Protein AF-A0A7S4FCP4-F1 (afdb_monomer_lite)

Organism: Chrysotila carterae (NCBI:txid13221)

pLDDT: mean 72.92, std 21.04, range [33.34, 96.5]

InterPro domains:
  IPR007158 tRNA (pseudouridine(54)-N(1))-methyltransferase, TrmY [PF04013] (7-88)
  IPR007158 tRNA (pseudouridine(54)-N(1))-methyltransferase, TrmY [PTHR40703] (5-86)
  IPR029026 tRNA (guanine-N1-)-methyltransferase, N-terminal [G3DSA:3.40.1280.10] (2-119)
  IPR029028 Alpha/beta knot methyltransferases [SSF75217] (8-86)

Sequence (154 aa):
GVSPAAAAGTFDLNDLSAGRVDLICRCLTASLFYSHGLRKNVCVWVVMRGNGRTVCCNGAFVRGLKPDERTMARALKRVLDHRAAVLDGNDGRHRGWRVAESDDVQGLVRHLMGITDARFADSGVRQTKSEMRRGLTEIGGAANSGGGLGGGLV

Structure (mmCIF, N/CA/C/O backbone):
data_AF-A0A7S4FCP4-F1
#
_entry.id   AF-A0A7S4FCP4-F1
#
loop_
_atom_site.group_PDB
_atom_site.id
_atom_site.type_symbol
_atom_site.label_atom_id
_atom_site.label_alt_id
_atom_site.label_comp_id
_atom_site.label_asym_id
_atom_site.label_entity_id
_atom_site.label_seq_id
_atom_site.pdbx_PDB_ins_code
_atom_site.Cartn_x
_atom_site.Cartn_y
_atom_site.Cartn_z
_atom_site.occupancy
_atom_site.B_iso_or_equiv
_atom_site.auth_seq_id
_atom_site.auth_comp_id
_atom_site.auth_asym_id
_atom_site.auth_atom_id
_atom_site.pdbx_PDB_model_num
ATOM 1 N N . GLY A 1 1 ? 17.879 2.193 -1.472 1.00 60.19 1 GLY A N 1
ATOM 2 C CA . GLY A 1 1 ? 16.560 2.620 -1.982 1.00 60.19 1 GLY A CA 1
ATOM 3 C C . GLY A 1 1 ? 15.730 1.395 -2.308 1.00 60.19 1 GLY A C 1
ATOM 4 O O . GLY A 1 1 ? 16.286 0.305 -2.319 1.00 60.19 1 GLY A O 1
ATOM 5 N N . VAL A 1 2 ? 14.428 1.566 -2.526 1.00 79.69 2 VAL A N 1
ATOM 6 C CA . VAL A 1 2 ? 13.528 0.508 -3.025 1.00 79.69 2 VAL A CA 1
ATOM 7 C C . VAL A 1 2 ? 13.953 0.124 -4.450 1.00 79.69 2 VAL A C 1
ATOM 9 O O . VAL A 1 2 ? 14.433 0.989 -5.184 1.00 79.69 2 VAL A O 1
ATOM 12 N N . SER A 1 3 ? 13.847 -1.152 -4.832 1.00 82.88 3 SER A N 1
ATOM 13 C CA . SER A 1 3 ? 14.277 -1.591 -6.170 1.00 82.88 3 SER A CA 1
ATOM 14 C C . SER A 1 3 ? 13.302 -1.142 -7.276 1.00 82.88 3 SER A C 1
ATOM 16 O O . SER A 1 3 ? 12.116 -0.939 -7.004 1.00 82.88 3 SER A O 1
ATOM 18 N N . PRO A 1 4 ? 13.743 -1.045 -8.546 1.00 83.56 4 PRO A N 1
ATOM 19 C CA . PRO A 1 4 ? 12.844 -0.767 -9.670 1.00 83.56 4 PRO A CA 1
ATOM 20 C C . PRO A 1 4 ? 11.716 -1.799 -9.808 1.00 83.56 4 PRO A C 1
ATOM 22 O O . PRO A 1 4 ? 10.576 -1.437 -10.080 1.00 83.56 4 PRO A O 1
ATOM 25 N N . ALA A 1 5 ? 12.004 -3.080 -9.547 1.00 83.94 5 ALA A N 1
ATOM 26 C CA . ALA A 1 5 ? 10.995 -4.141 -9.542 1.00 83.94 5 ALA A CA 1
ATOM 27 C C . ALA A 1 5 ? 9.932 -3.919 -8.454 1.00 83.94 5 ALA A C 1
ATOM 29 O O . ALA A 1 5 ? 8.739 -4.112 -8.684 1.00 83.94 5 ALA A O 1
ATOM 30 N N . ALA A 1 6 ? 10.350 -3.452 -7.274 1.00 85.56 6 ALA A N 1
ATOM 31 C CA . ALA A 1 6 ? 9.428 -3.067 -6.215 1.00 85.56 6 ALA A CA 1
ATOM 32 C C . ALA A 1 6 ? 8.556 -1.868 -6.624 1.00 85.56 6 ALA A C 1
ATOM 34 O O . ALA A 1 6 ? 7.339 -1.915 -6.458 1.00 85.56 6 ALA A O 1
ATOM 35 N N . ALA A 1 7 ? 9.150 -0.844 -7.243 1.00 82.38 7 ALA A N 1
ATOM 36 C CA . ALA A 1 7 ? 8.424 0.320 -7.751 1.00 82.38 7 ALA A CA 1
ATOM 37 C C . ALA A 1 7 ? 7.440 -0.024 -8.888 1.00 82.38 7 ALA A C 1
ATOM 39 O O . ALA A 1 7 ? 6.401 0.625 -9.027 1.00 82.38 7 ALA A O 1
ATOM 40 N N . ALA A 1 8 ? 7.749 -1.042 -9.693 1.00 83.81 8 ALA A N 1
ATOM 41 C CA . ALA A 1 8 ? 6.914 -1.533 -10.789 1.00 83.81 8 ALA A CA 1
ATOM 42 C C . ALA A 1 8 ? 5.846 -2.554 -10.362 1.00 83.81 8 ALA A C 1
ATOM 44 O O . ALA A 1 8 ? 5.049 -2.967 -11.197 1.00 83.81 8 ALA A O 1
ATOM 45 N N . GLY A 1 9 ? 5.820 -2.978 -9.093 1.00 87.31 9 GLY A N 1
ATOM 46 C CA . GLY A 1 9 ? 4.918 -4.036 -8.625 1.00 87.31 9 GLY A CA 1
ATOM 47 C C . GLY A 1 9 ? 5.335 -5.451 -9.048 1.00 87.31 9 GLY A C 1
ATOM 48 O O . GLY A 1 9 ? 4.665 -6.421 -8.715 1.00 87.31 9 GLY A O 1
ATOM 49 N N . THR A 1 10 ? 6.473 -5.626 -9.718 1.00 89.81 10 THR A N 1
ATOM 50 C CA . THR A 1 10 ? 6.919 -6.915 -10.275 1.00 89.81 10 THR A CA 1
ATOM 51 C C . THR A 1 10 ? 7.768 -7.754 -9.312 1.00 89.81 10 THR A C 1
ATOM 53 O O . THR A 1 10 ? 8.346 -8.760 -9.710 1.00 89.81 10 THR A O 1
ATOM 56 N N . PHE A 1 11 ? 7.818 -7.392 -8.029 1.00 91.12 11 PHE A N 1
ATOM 57 C CA . PHE A 1 11 ? 8.577 -8.098 -6.989 1.00 91.12 11 PHE A CA 1
ATOM 58 C C . PHE A 1 11 ? 7.991 -9.476 -6.620 1.00 91.12 11 PHE A C 1
ATOM 60 O O . PHE A 1 11 ? 6.784 -9.708 -6.757 1.00 91.12 11 PHE A O 1
ATOM 67 N N . ASP A 1 12 ? 8.834 -10.385 -6.120 1.00 92.94 12 ASP A N 1
ATOM 68 C CA . ASP A 1 12 ? 8.415 -11.705 -5.630 1.00 92.94 12 ASP A CA 1
ATOM 69 C C . ASP A 1 12 ? 7.802 -11.603 -4.221 1.00 92.94 12 ASP A C 1
ATOM 71 O O . ASP A 1 12 ? 8.346 -10.958 -3.329 1.00 92.94 12 ASP A O 1
ATOM 75 N N . LEU A 1 13 ? 6.657 -12.258 -4.005 1.00 94.12 13 LEU A N 1
ATOM 76 C CA . LEU A 1 13 ? 6.003 -12.341 -2.694 1.00 94.12 13 LEU A CA 1
ATOM 77 C C . LEU A 1 13 ? 6.690 -13.327 -1.740 1.00 94.12 13 LEU A C 1
ATOM 79 O O . LEU A 1 13 ? 6.327 -13.358 -0.562 1.00 94.12 13 LEU A O 1
ATOM 83 N N . ASN A 1 14 ? 7.604 -14.158 -2.241 1.00 94.88 14 ASN A N 1
ATOM 84 C CA . ASN A 1 14 ? 8.408 -15.070 -1.430 1.00 94.88 14 ASN A CA 1
ATOM 85 C C . ASN A 1 14 ? 9.756 -14.458 -1.013 1.00 94.88 14 ASN A C 1
ATOM 87 O O . ASN A 1 14 ? 10.362 -14.957 -0.071 1.00 94.88 14 ASN A O 1
ATOM 91 N N . ASP A 1 15 ? 10.180 -13.355 -1.642 1.00 94.81 15 ASP A N 1
ATOM 92 C CA . ASP A 1 15 ? 11.379 -12.598 -1.269 1.00 94.81 15 ASP A CA 1
ATOM 93 C C . ASP A 1 15 ? 11.123 -11.082 -1.311 1.00 94.81 15 ASP A C 1
ATOM 95 O O . ASP A 1 15 ? 11.472 -10.361 -2.249 1.00 94.81 15 ASP A O 1
ATOM 99 N N . LEU A 1 16 ? 10.507 -10.574 -0.240 1.00 94.31 16 LEU A N 1
ATOM 100 C CA . LEU A 1 16 ? 10.233 -9.142 -0.082 1.00 94.31 16 LEU A CA 1
ATOM 101 C C . LEU A 1 16 ? 11.507 -8.315 0.169 1.00 94.31 16 LEU A C 1
ATOM 103 O O . LEU A 1 16 ? 11.493 -7.090 0.004 1.00 94.31 16 LEU A O 1
ATOM 107 N N . SER A 1 17 ? 12.602 -8.970 0.565 1.00 92.50 17 SER A N 1
ATOM 108 C CA . SER A 1 17 ? 13.844 -8.322 0.983 1.00 92.50 17 SER A CA 1
ATOM 109 C C . SER A 1 17 ? 14.686 -7.850 -0.207 1.00 92.50 17 SER A C 1
ATOM 111 O O . SER A 1 17 ? 15.248 -6.752 -0.148 1.00 92.50 17 SER A O 1
ATOM 113 N N . ALA A 1 18 ? 14.664 -8.582 -1.330 1.00 86.75 18 ALA A N 1
ATOM 114 C CA . ALA A 1 18 ? 15.370 -8.230 -2.569 1.00 86.75 18 ALA A CA 1
ATOM 115 C C . ALA A 1 18 ? 14.975 -6.857 -3.151 1.00 86.75 18 ALA A C 1
ATOM 117 O O . ALA A 1 18 ? 15.750 -6.228 -3.872 1.00 86.75 18 ALA A O 1
ATOM 118 N N . GLY A 1 19 ? 13.779 -6.354 -2.819 1.00 86.19 19 GLY A N 1
ATOM 119 C CA . GLY A 1 19 ? 13.303 -5.023 -3.212 1.00 86.19 19 GLY A CA 1
ATOM 120 C C . GLY A 1 19 ? 13.112 -4.033 -2.067 1.00 86.19 19 GLY A C 1
ATOM 121 O O . GLY A 1 19 ? 12.656 -2.915 -2.309 1.00 86.19 19 GLY A O 1
ATOM 122 N N . ARG A 1 20 ? 13.435 -4.438 -0.833 1.00 92.62 20 ARG A N 1
ATOM 123 C CA . ARG A 1 20 ? 13.085 -3.734 0.411 1.00 92.62 20 ARG A CA 1
ATOM 124 C C . ARG A 1 20 ? 11.586 -3.434 0.556 1.00 92.62 20 ARG A C 1
ATOM 126 O O . ARG A 1 20 ? 11.192 -2.438 1.165 1.00 92.62 20 ARG A O 1
ATOM 133 N N . VAL A 1 21 ? 10.744 -4.299 -0.010 1.00 94.19 21 VAL A N 1
ATOM 134 C CA . VAL A 1 21 ? 9.279 -4.221 0.100 1.00 94.19 21 VAL A CA 1
ATOM 135 C C . VAL A 1 21 ? 8.832 -4.573 1.518 1.00 94.19 21 VAL A C 1
ATOM 137 O O . VAL A 1 21 ? 7.842 -4.024 2.001 1.00 94.19 21 VAL A O 1
ATOM 140 N N . ASP A 1 22 ? 9.597 -5.418 2.211 1.00 94.56 22 ASP A N 1
ATOM 141 C CA . ASP A 1 22 ? 9.438 -5.730 3.635 1.00 94.56 22 ASP A CA 1
ATOM 142 C C . ASP A 1 22 ? 9.391 -4.452 4.490 1.00 94.56 22 ASP A C 1
ATOM 144 O O . ASP A 1 22 ? 8.505 -4.284 5.328 1.00 94.56 22 ASP A O 1
ATOM 148 N N . LEU A 1 23 ? 10.288 -3.491 4.230 1.00 94.62 23 LEU A N 1
ATOM 149 C CA . LEU A 1 23 ? 10.303 -2.210 4.936 1.00 94.62 23 LEU A CA 1
ATOM 150 C C . LEU A 1 23 ? 9.043 -1.392 4.661 1.00 94.62 23 LEU A C 1
ATOM 152 O O . LEU A 1 23 ? 8.449 -0.859 5.596 1.00 94.62 23 LEU A O 1
ATOM 156 N N . ILE A 1 24 ? 8.613 -1.311 3.400 1.00 94.56 24 ILE A N 1
ATOM 157 C CA . ILE A 1 24 ? 7.394 -0.585 3.023 1.00 94.56 24 ILE A CA 1
ATOM 158 C C . ILE A 1 24 ? 6.190 -1.182 3.758 1.00 94.56 24 ILE A C 1
ATOM 160 O O . ILE A 1 24 ? 5.392 -0.452 4.348 1.00 94.56 24 ILE A O 1
ATOM 164 N N . CYS A 1 25 ? 6.081 -2.511 3.775 1.00 95.38 25 CYS A N 1
ATOM 165 C CA . CYS A 1 25 ? 4.988 -3.220 4.432 1.00 95.38 25 CYS A CA 1
ATOM 166 C C . CYS A 1 25 ? 4.990 -3.011 5.949 1.00 95.38 25 CYS A C 1
ATOM 168 O O . CYS A 1 25 ? 3.923 -2.801 6.532 1.00 95.38 25 CYS A O 1
ATOM 170 N N . ARG A 1 26 ? 6.167 -2.992 6.586 1.00 95.44 26 ARG A N 1
ATOM 171 C CA . ARG A 1 26 ? 6.304 -2.658 8.011 1.00 95.44 26 ARG A CA 1
ATOM 172 C C . ARG A 1 26 ? 5.908 -1.217 8.309 1.00 95.44 26 ARG A C 1
ATOM 174 O O . ARG A 1 26 ? 5.141 -0.994 9.241 1.00 95.44 26 ARG A O 1
ATOM 181 N N . CYS A 1 27 ? 6.341 -0.251 7.498 1.00 96.12 27 CYS A N 1
ATOM 182 C CA . CYS A 1 27 ? 5.953 1.155 7.651 1.00 96.12 27 CYS A CA 1
ATOM 183 C C . CYS A 1 27 ? 4.441 1.356 7.493 1.00 96.12 27 CYS A C 1
ATOM 185 O O . CYS A 1 27 ? 3.823 2.038 8.311 1.00 96.12 27 CYS A O 1
ATOM 187 N N . LEU A 1 28 ? 3.831 0.731 6.481 1.00 95.44 28 LEU A N 1
ATOM 188 C CA . LEU A 1 28 ? 2.379 0.741 6.284 1.00 95.44 28 LEU A CA 1
ATOM 189 C C . LEU A 1 28 ? 1.657 0.126 7.484 1.00 95.44 28 LEU A C 1
ATOM 191 O O . LEU A 1 28 ? 0.698 0.706 7.989 1.00 95.44 28 LEU A O 1
ATOM 195 N N . THR A 1 29 ? 2.136 -1.021 7.967 1.00 95.75 29 THR A N 1
ATOM 196 C CA . THR A 1 29 ? 1.526 -1.727 9.098 1.00 95.75 29 THR A CA 1
ATOM 197 C C . THR A 1 29 ? 1.588 -0.884 10.368 1.00 95.75 29 THR A C 1
ATOM 199 O O . THR A 1 29 ? 0.552 -0.649 10.983 1.00 95.75 29 THR A O 1
ATOM 202 N N . ALA A 1 30 ? 2.766 -0.359 10.711 1.00 96.06 30 ALA A N 1
ATOM 203 C CA . ALA A 1 30 ? 2.973 0.483 11.890 1.00 96.06 30 ALA A CA 1
ATOM 204 C C . ALA A 1 30 ? 2.170 1.794 11.839 1.00 96.06 30 ALA A C 1
ATOM 206 O O . ALA A 1 30 ? 1.738 2.304 12.871 1.00 96.06 30 ALA A O 1
ATOM 207 N N . SER A 1 31 ? 1.949 2.334 10.638 1.00 96.50 31 SER A N 1
ATOM 208 C CA . SER A 1 31 ? 1.203 3.581 10.449 1.00 96.50 31 SER A CA 1
ATOM 209 C C . SER A 1 31 ? -0.312 3.380 10.488 1.00 96.50 31 SER A C 1
ATOM 211 O O . SER A 1 31 ? -1.035 4.269 10.928 1.00 96.50 31 SER A O 1
ATOM 213 N N . LEU A 1 32 ? -0.814 2.234 10.015 1.00 94.88 32 LEU A N 1
ATOM 214 C CA . LEU A 1 32 ? -2.252 1.978 9.883 1.00 94.88 32 LEU A CA 1
ATOM 215 C C . LEU A 1 32 ? -2.836 1.229 11.079 1.00 94.88 32 LEU A C 1
ATOM 217 O O . LEU A 1 32 ? -3.954 1.536 11.488 1.00 94.88 32 LEU A O 1
ATOM 221 N N . PHE A 1 33 ? -2.129 0.246 11.629 1.00 95.94 33 PHE A N 1
ATOM 222 C CA . PHE A 1 33 ? -2.676 -0.629 12.661 1.00 95.94 33 PHE A CA 1
ATOM 223 C C . PHE A 1 33 ? -2.383 -0.124 14.077 1.00 95.94 33 PHE A C 1
ATOM 225 O O . PHE A 1 33 ? -1.359 0.492 14.366 1.00 95.94 33 PHE A O 1
ATOM 232 N N . TYR A 1 34 ? -3.318 -0.417 14.973 1.00 94.19 34 TYR A N 1
ATOM 233 C CA . TYR A 1 34 ? -3.133 -0.435 16.422 1.00 94.19 34 TYR A CA 1
ATOM 234 C C . TYR A 1 34 ? -3.705 -1.759 16.946 1.00 94.19 34 TYR A C 1
ATOM 236 O O . TYR A 1 34 ? -4.278 -2.530 16.175 1.00 94.19 34 TYR A O 1
ATOM 244 N N . SER A 1 35 ? -3.579 -2.034 18.244 1.00 93.50 35 SER A N 1
ATOM 245 C CA . SER A 1 35 ? -3.848 -3.365 18.811 1.00 93.50 35 SER A CA 1
ATOM 246 C C . SER A 1 35 ? -5.204 -3.976 18.430 1.00 93.50 35 SER A C 1
ATOM 248 O O . SER A 1 35 ? -5.286 -5.179 18.223 1.00 93.50 35 SER A O 1
ATOM 250 N N . HIS A 1 36 ? -6.255 -3.160 18.303 1.00 92.00 36 HIS A N 1
ATOM 251 C CA . HIS A 1 36 ? -7.627 -3.632 18.072 1.00 92.00 36 HIS A CA 1
ATOM 252 C C . HIS A 1 36 ? -8.266 -3.045 16.811 1.00 92.00 36 HIS A C 1
ATOM 254 O O . HIS A 1 36 ? -9.490 -2.998 16.696 1.00 92.00 36 HIS A O 1
ATOM 260 N N . GLY A 1 37 ? -7.470 -2.554 15.859 1.00 92.38 37 GLY A N 1
ATOM 261 C CA . GLY A 1 37 ? -8.054 -2.019 14.639 1.00 92.38 37 GLY A CA 1
ATOM 262 C C . GLY A 1 37 ? -7.113 -1.223 13.757 1.00 92.38 37 GLY A C 1
ATOM 263 O O . GLY A 1 37 ? -5.896 -1.397 13.761 1.00 92.38 37 GLY A O 1
ATOM 264 N N . LEU A 1 38 ? -7.732 -0.359 12.956 1.00 93.38 38 LEU A N 1
ATOM 265 C CA . LEU A 1 38 ? -7.074 0.412 11.915 1.00 93.38 38 LEU A CA 1
ATOM 266 C C . LEU A 1 38 ? -7.416 1.896 12.059 1.00 93.38 38 LEU A C 1
ATOM 268 O O . LEU A 1 38 ? -8.591 2.261 12.137 1.00 93.38 38 LEU A O 1
ATOM 272 N N . ARG A 1 39 ? -6.386 2.745 12.090 1.00 94.12 39 ARG A N 1
ATOM 273 C CA . ARG A 1 39 ? -6.494 4.199 12.241 1.00 94.12 39 ARG A CA 1
ATOM 274 C C . ARG A 1 39 ? -7.259 4.791 11.060 1.00 94.12 39 ARG A C 1
ATOM 276 O O . ARG A 1 39 ? -6.843 4.644 9.915 1.00 94.12 39 ARG A O 1
ATOM 283 N N . LYS A 1 40 ? -8.384 5.458 11.331 1.00 90.06 40 LYS A N 1
ATOM 284 C CA . LYS A 1 40 ? -9.268 6.028 10.295 1.00 90.06 40 LYS A CA 1
ATOM 285 C C . LYS A 1 40 ? -8.849 7.410 9.808 1.00 90.06 40 LYS A C 1
ATOM 287 O O . LYS A 1 40 ? -9.200 7.793 8.704 1.00 90.06 40 LYS A O 1
ATOM 292 N N . ASN A 1 41 ? -8.047 8.114 10.588 1.00 91.81 41 ASN A N 1
ATOM 293 C CA . ASN A 1 41 ? -7.570 9.469 10.328 1.00 91.81 41 ASN A CA 1
ATOM 294 C C . ASN A 1 41 ? -6.109 9.507 9.836 1.00 91.81 41 ASN A C 1
ATOM 296 O O . ASN A 1 41 ? -5.382 10.450 10.131 1.00 91.81 41 ASN A O 1
ATOM 300 N N . VAL A 1 42 ? -5.659 8.477 9.115 1.00 92.62 42 VAL A N 1
ATOM 301 C CA . VAL A 1 42 ? -4.289 8.373 8.583 1.00 92.62 42 VAL A CA 1
ATOM 302 C C . VAL A 1 42 ? -4.348 8.092 7.079 1.00 92.62 42 VAL A C 1
ATOM 304 O O . VAL A 1 42 ? -5.010 7.141 6.675 1.00 92.62 42 VAL A O 1
ATOM 307 N N . CYS A 1 43 ? -3.638 8.864 6.246 1.00 90.31 43 CYS A N 1
ATOM 308 C CA . CYS A 1 43 ? -3.215 8.412 4.907 1.00 90.31 43 CYS A CA 1
ATOM 309 C C . CYS A 1 43 ? -1.694 8.309 4.894 1.00 90.31 43 CYS A C 1
ATOM 311 O O . CYS A 1 43 ? -0.987 9.246 5.264 1.00 90.31 43 CYS A O 1
ATOM 313 N N . VAL A 1 44 ? -1.211 7.149 4.466 1.00 93.75 44 VAL A N 1
ATOM 314 C CA . VAL A 1 44 ? 0.212 6.874 4.295 1.00 93.75 44 VAL A CA 1
ATOM 315 C C . VAL A 1 44 ? 0.543 7.032 2.825 1.00 93.75 44 VAL A C 1
ATOM 317 O O . VAL A 1 44 ? -0.090 6.374 2.003 1.00 93.75 44 VAL A O 1
ATOM 320 N N . TRP A 1 45 ? 1.535 7.859 2.507 1.00 91.88 45 TRP A N 1
ATOM 321 C CA . TRP A 1 45 ? 2.050 8.041 1.152 1.00 91.88 45 TRP A CA 1
ATOM 322 C C . TRP A 1 45 ? 3.406 7.353 1.009 1.00 91.88 45 TRP A C 1
ATOM 324 O O . TRP A 1 45 ? 4.299 7.554 1.831 1.00 91.88 45 TRP A O 1
ATOM 334 N N . VAL A 1 46 ? 3.569 6.557 -0.043 1.00 91.56 46 VAL A N 1
ATOM 335 C CA . VAL A 1 46 ? 4.809 5.847 -0.364 1.00 91.56 46 VAL A CA 1
ATOM 336 C C . VAL A 1 46 ? 5.269 6.284 -1.747 1.00 91.56 46 VAL A C 1
ATOM 338 O O . VAL A 1 46 ? 4.656 5.929 -2.753 1.00 91.56 46 VAL A O 1
ATOM 341 N N . VAL A 1 47 ? 6.349 7.061 -1.783 1.00 89.19 47 VAL A N 1
ATOM 342 C CA . VAL A 1 47 ? 6.955 7.565 -3.020 1.00 89.19 47 VAL A CA 1
ATOM 343 C C . VAL A 1 47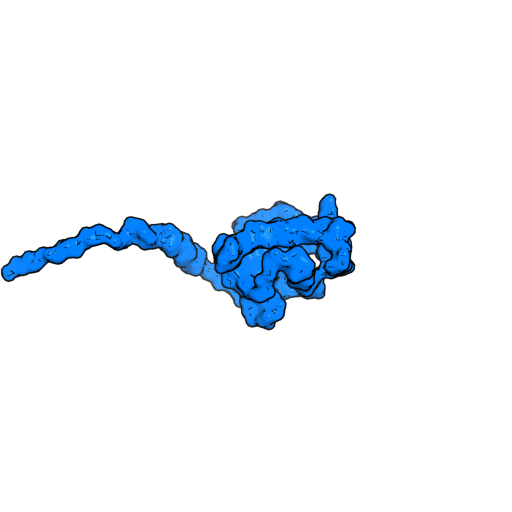 ? 7.887 6.500 -3.599 1.00 89.19 47 VAL A C 1
ATOM 345 O O . VAL A 1 47 ? 8.909 6.164 -2.996 1.00 89.19 47 VAL A O 1
ATOM 348 N N . MET A 1 48 ? 7.551 5.972 -4.775 1.00 86.00 48 MET A N 1
ATOM 349 C CA . MET A 1 48 ? 8.311 4.923 -5.460 1.00 86.00 48 MET A CA 1
ATOM 350 C C . MET A 1 48 ? 9.284 5.552 -6.463 1.00 86.00 48 MET A C 1
ATOM 352 O O . MET A 1 48 ? 9.024 5.590 -7.667 1.00 86.00 48 MET A O 1
ATOM 356 N N . ARG A 1 49 ? 10.411 6.067 -5.952 1.00 81.81 49 ARG A N 1
ATOM 357 C CA . ARG A 1 49 ? 11.454 6.728 -6.760 1.00 81.81 49 ARG A CA 1
ATOM 358 C C . ARG A 1 49 ? 11.899 5.859 -7.943 1.00 81.81 49 ARG A C 1
ATOM 360 O O . ARG A 1 49 ? 12.260 4.702 -7.739 1.00 81.81 49 ARG A O 1
ATOM 367 N N . GLY A 1 50 ? 11.951 6.440 -9.143 1.00 76.00 50 GLY A N 1
ATOM 368 C CA . GLY A 1 50 ? 12.473 5.788 -10.349 1.00 76.00 50 GLY A CA 1
ATOM 369 C C . GLY A 1 50 ? 11.421 5.099 -11.221 1.00 76.00 50 GLY A C 1
ATOM 370 O O . GLY A 1 50 ? 11.790 4.476 -12.211 1.00 76.00 50 GLY A O 1
ATOM 371 N N . ASN A 1 51 ? 10.133 5.201 -10.879 1.00 74.94 51 ASN A N 1
ATOM 372 C CA . ASN A 1 51 ? 9.034 4.694 -11.710 1.00 74.94 51 ASN A CA 1
ATOM 373 C C . ASN A 1 51 ? 7.896 5.714 -11.897 1.00 74.94 51 ASN A C 1
ATOM 375 O O . ASN A 1 51 ? 6.803 5.345 -12.317 1.00 74.94 51 ASN A O 1
ATOM 379 N N . GLY A 1 52 ? 8.099 6.983 -11.534 1.00 76.69 52 GLY A N 1
ATOM 380 C CA . GLY A 1 52 ? 7.061 8.011 -11.668 1.00 76.69 52 GLY A CA 1
ATOM 381 C C . GLY A 1 52 ? 5.790 7.750 -10.848 1.00 76.69 52 GLY A C 1
ATOM 382 O O . GLY A 1 52 ? 4.739 8.248 -11.231 1.00 76.69 52 GLY A O 1
ATOM 383 N N . ARG A 1 53 ? 5.830 6.940 -9.776 1.00 80.81 53 ARG A N 1
ATOM 384 C CA . ARG A 1 53 ? 4.638 6.515 -9.025 1.00 80.81 53 ARG A CA 1
ATOM 385 C C . ARG A 1 53 ? 4.713 6.789 -7.529 1.00 80.81 53 ARG A C 1
ATOM 387 O O . ARG A 1 53 ? 5.724 6.539 -6.879 1.00 80.81 53 ARG A O 1
ATOM 394 N N . THR A 1 54 ? 3.582 7.194 -6.963 1.00 86.25 54 THR A N 1
ATOM 395 C CA . THR A 1 54 ? 3.367 7.314 -5.518 1.00 86.25 54 THR A CA 1
ATOM 396 C C . THR A 1 54 ? 2.073 6.611 -5.143 1.00 86.25 54 THR A C 1
ATOM 398 O O . THR A 1 54 ? 1.051 6.795 -5.797 1.00 86.25 54 THR A O 1
ATOM 401 N N . VAL A 1 55 ? 2.097 5.817 -4.075 1.00 87.75 55 VAL A N 1
ATOM 402 C CA . VAL A 1 55 ? 0.923 5.096 -3.563 1.00 87.75 55 VAL A CA 1
ATOM 403 C C . VAL A 1 55 ? 0.397 5.794 -2.302 1.00 87.75 55 VAL A C 1
ATOM 405 O O . VAL 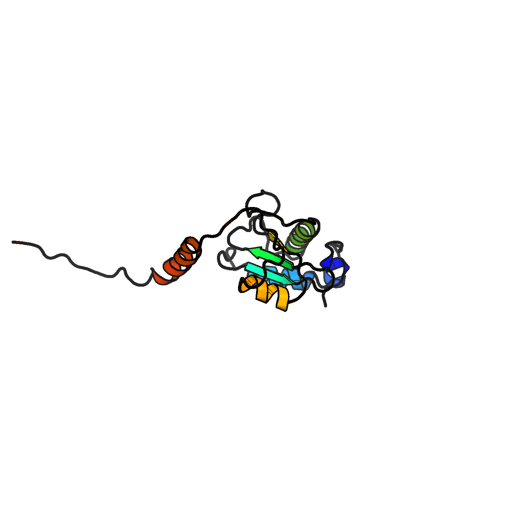A 1 55 ? 1.196 6.070 -1.414 1.00 87.75 55 VAL A O 1
ATOM 408 N N . CYS A 1 56 ? -0.915 6.047 -2.172 1.00 88.06 56 CYS A N 1
ATOM 409 C CA . CYS A 1 56 ? -1.553 6.340 -0.868 1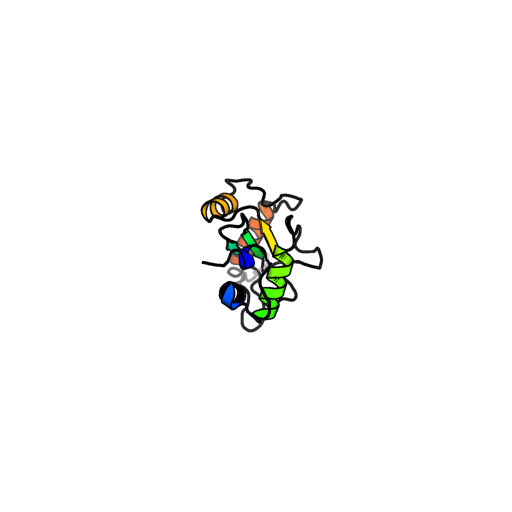.00 88.06 56 CYS A CA 1
ATOM 410 C C . CYS A 1 56 ? -2.388 5.156 -0.406 1.00 88.06 56 CYS A C 1
ATOM 412 O O . CYS A 1 56 ? -3.145 4.580 -1.185 1.00 88.06 56 CYS A O 1
ATOM 414 N N . CYS A 1 57 ? -2.316 4.874 0.891 1.00 89.81 57 CYS A N 1
ATOM 415 C CA . CYS A 1 57 ? -3.298 4.074 1.607 1.00 89.81 57 CYS A CA 1
ATOM 416 C C . CYS A 1 57 ? -4.020 4.954 2.632 1.00 89.81 57 CYS A C 1
ATOM 418 O O . CYS A 1 57 ? -3.414 5.385 3.613 1.00 89.81 57 CYS A O 1
ATOM 420 N N . ASN A 1 58 ? -5.313 5.203 2.422 1.00 88.56 58 ASN A N 1
ATOM 421 C CA . ASN A 1 58 ? -6.168 5.978 3.314 1.00 88.56 58 ASN A CA 1
ATOM 422 C C . ASN A 1 58 ? -6.938 5.060 4.274 1.00 88.56 58 ASN A C 1
ATOM 424 O O . ASN A 1 58 ? -7.818 4.289 3.878 1.00 88.56 58 ASN A O 1
ATOM 428 N N . GLY A 1 59 ? -6.638 5.199 5.561 1.00 89.38 59 GLY A N 1
ATOM 429 C CA . GLY A 1 59 ? -7.210 4.413 6.640 1.00 89.38 59 GLY A CA 1
ATOM 430 C C . GLY A 1 59 ? -8.725 4.558 6.815 1.00 89.38 59 GLY A C 1
ATOM 431 O O . GLY A 1 59 ? -9.380 3.609 7.263 1.00 89.38 59 GLY A O 1
ATOM 432 N N . ALA A 1 60 ? -9.309 5.690 6.406 1.00 86.19 60 ALA A N 1
ATOM 433 C CA . ALA A 1 60 ? -10.756 5.912 6.436 1.00 86.19 60 ALA A CA 1
ATOM 434 C C . ALA A 1 60 ? -11.500 4.882 5.570 1.00 86.19 60 ALA A C 1
ATOM 436 O O . ALA A 1 60 ? -12.526 4.331 5.979 1.00 86.19 60 ALA A O 1
ATOM 437 N N . PHE A 1 61 ? -10.931 4.564 4.405 1.00 83.44 61 PHE A N 1
ATOM 438 C CA . PHE A 1 61 ? -11.583 3.771 3.363 1.00 83.44 61 PHE A CA 1
ATOM 439 C C . PHE A 1 61 ? -11.040 2.348 3.248 1.00 83.44 61 PHE A C 1
ATOM 441 O O . PHE A 1 61 ? -11.740 1.467 2.752 1.00 83.44 61 PHE A O 1
ATOM 448 N N . VAL A 1 62 ? -9.820 2.091 3.725 1.00 85.62 62 VAL A N 1
ATOM 449 C CA . VAL A 1 62 ? -9.196 0.778 3.569 1.00 85.62 62 VAL A CA 1
ATOM 450 C C . VAL A 1 62 ? -9.905 -0.315 4.375 1.00 85.62 62 VAL A C 1
ATOM 452 O O . VAL A 1 62 ? -10.325 -0.117 5.523 1.00 85.62 62 VAL A O 1
ATOM 455 N N . ARG A 1 63 ? -10.055 -1.495 3.759 1.00 82.62 63 ARG A N 1
ATOM 456 C CA . ARG A 1 63 ? -10.732 -2.676 4.323 1.00 82.62 63 ARG A CA 1
ATOM 457 C C . ARG A 1 63 ? -9.950 -3.946 4.004 1.00 82.62 63 ARG A C 1
ATOM 459 O O . ARG A 1 63 ? -9.266 -4.011 2.991 1.00 82.62 63 ARG A O 1
ATOM 466 N N . GLY A 1 64 ? -10.107 -4.972 4.841 1.00 82.12 64 GLY A N 1
ATOM 467 C CA . GLY A 1 64 ? -9.575 -6.313 4.570 1.00 82.12 64 GLY A CA 1
ATOM 468 C C . GLY A 1 64 ? -8.047 -6.435 4.610 1.00 82.12 64 GLY A C 1
ATOM 469 O O . GLY A 1 64 ? -7.520 -7.471 4.213 1.00 82.12 64 GLY A O 1
ATOM 470 N N . LEU A 1 65 ? -7.334 -5.409 5.085 1.00 85.88 65 LEU A N 1
ATOM 471 C CA . LEU A 1 65 ? -5.905 -5.514 5.365 1.00 85.88 65 LEU A CA 1
ATOM 472 C C . LEU A 1 65 ? -5.665 -6.345 6.625 1.00 85.88 65 LEU A C 1
ATOM 474 O O . LEU A 1 65 ? -6.463 -6.322 7.564 1.00 85.88 65 LEU A O 1
ATOM 478 N N . LYS A 1 66 ? -4.521 -7.025 6.652 1.00 90.19 66 LYS A N 1
ATOM 479 C CA . LYS A 1 66 ? -3.990 -7.714 7.829 1.00 90.19 66 LYS A CA 1
ATOM 480 C C . LYS A 1 66 ? -2.620 -7.123 8.179 1.00 90.19 66 LYS A C 1
ATOM 482 O O . LYS A 1 66 ? -1.911 -6.732 7.248 1.00 90.19 66 LYS A O 1
ATOM 487 N N . PRO A 1 67 ? -2.235 -7.079 9.466 1.00 91.81 67 PRO A N 1
ATOM 488 C CA . PRO A 1 67 ? -0.917 -6.622 9.911 1.00 91.81 67 PRO A CA 1
ATOM 489 C C . PRO A 1 67 ? 0.155 -7.703 9.671 1.00 91.81 67 PRO A C 1
ATOM 491 O O . PRO A 1 67 ? 0.859 -8.120 10.581 1.00 91.81 67 PRO A O 1
ATOM 494 N N . ASP A 1 68 ? 0.223 -8.199 8.438 1.00 92.81 68 ASP A N 1
ATOM 495 C CA . ASP A 1 68 ? 1.134 -9.241 7.969 1.00 92.81 68 ASP A CA 1
ATOM 496 C C . ASP A 1 68 ? 1.839 -8.731 6.709 1.00 92.81 68 ASP A C 1
ATOM 498 O O . ASP A 1 68 ? 1.184 -8.252 5.775 1.00 92.81 68 ASP A O 1
ATOM 502 N N . GLU A 1 69 ? 3.168 -8.840 6.675 1.00 94.25 69 GLU A N 1
ATOM 503 C CA . GLU A 1 69 ? 3.993 -8.266 5.608 1.00 94.25 69 GLU A CA 1
ATOM 504 C C . GLU A 1 69 ? 3.613 -8.824 4.238 1.00 94.25 69 GLU A C 1
ATOM 506 O O . GLU A 1 69 ? 3.446 -8.065 3.286 1.00 94.25 69 GLU A O 1
ATOM 511 N N . ARG A 1 70 ? 3.389 -10.139 4.135 1.00 94.44 70 ARG A N 1
ATOM 512 C CA . ARG A 1 70 ? 3.071 -10.795 2.860 1.00 94.44 70 ARG A CA 1
ATOM 513 C C . ARG A 1 70 ? 1.698 -10.389 2.334 1.00 94.44 70 ARG A C 1
ATOM 515 O O . ARG A 1 70 ? 1.520 -10.185 1.132 1.00 94.44 70 ARG A O 1
ATOM 522 N N . THR A 1 71 ? 0.712 -10.263 3.217 1.00 91.75 71 THR A N 1
ATOM 523 C CA . THR A 1 71 ? -0.637 -9.808 2.865 1.00 91.75 71 THR A CA 1
ATOM 524 C C . THR A 1 71 ? -0.631 -8.342 2.440 1.00 91.75 71 THR A C 1
ATOM 526 O O . THR A 1 71 ? -1.257 -8.006 1.432 1.00 91.75 71 THR A O 1
ATOM 529 N N . MET A 1 72 ? 0.116 -7.489 3.148 1.00 93.00 72 MET A N 1
ATOM 530 C CA . MET A 1 72 ? 0.310 -6.084 2.781 1.00 93.00 72 MET A CA 1
ATOM 531 C C . MET A 1 72 ? 1.027 -5.959 1.430 1.00 93.00 72 MET A C 1
ATOM 533 O O . MET A 1 72 ? 0.569 -5.225 0.557 1.00 93.00 72 MET A O 1
ATOM 537 N N . ALA A 1 73 ? 2.085 -6.743 1.209 1.00 93.75 73 ALA A N 1
ATOM 538 C CA . ALA A 1 73 ? 2.832 -6.782 -0.043 1.00 93.75 73 ALA A CA 1
ATOM 539 C C . ALA A 1 73 ? 1.952 -7.228 -1.218 1.00 93.75 73 ALA A C 1
ATOM 541 O O . ALA A 1 73 ? 1.997 -6.635 -2.292 1.00 93.75 73 ALA A O 1
ATOM 542 N N . ARG A 1 74 ? 1.084 -8.228 -1.014 1.00 91.50 74 ARG A N 1
ATOM 543 C CA . ARG A 1 74 ? 0.107 -8.659 -2.024 1.00 91.50 74 ARG A CA 1
ATOM 544 C C . ARG A 1 74 ? -0.894 -7.553 -2.363 1.00 91.50 74 ARG A C 1
ATOM 546 O O . ARG A 1 74 ? -1.234 -7.393 -3.532 1.00 91.50 74 ARG A O 1
ATOM 553 N N . ALA A 1 75 ? -1.377 -6.809 -1.367 1.00 89.44 75 ALA A N 1
ATOM 554 C CA . ALA A 1 75 ? -2.265 -5.669 -1.597 1.00 89.44 75 ALA A CA 1
ATOM 555 C C . ALA A 1 75 ? -1.547 -4.556 -2.376 1.00 89.44 75 ALA A C 1
ATOM 557 O O . ALA A 1 75 ? -2.072 -4.084 -3.380 1.00 89.44 75 ALA A O 1
ATOM 558 N N . LEU A 1 76 ? -0.322 -4.214 -1.971 1.00 90.12 76 LEU A N 1
ATOM 559 C CA . LEU A 1 76 ? 0.514 -3.225 -2.647 1.00 90.12 76 LEU A CA 1
ATOM 560 C C . LEU A 1 76 ? 0.796 -3.614 -4.104 1.00 90.12 76 LEU A C 1
ATOM 562 O O . LEU A 1 76 ? 0.634 -2.787 -4.995 1.00 90.12 76 LEU A O 1
ATOM 566 N N . LYS A 1 77 ? 1.154 -4.878 -4.353 1.00 90.31 77 LYS A N 1
ATOM 567 C CA . LYS A 1 77 ? 1.383 -5.419 -5.699 1.00 90.31 77 LYS A CA 1
ATOM 568 C C . LYS A 1 77 ? 0.166 -5.218 -6.600 1.00 90.31 77 LYS A C 1
ATOM 570 O O . LYS A 1 77 ? 0.285 -4.599 -7.647 1.00 90.31 77 LYS A O 1
ATOM 575 N N . ARG A 1 78 ? -1.019 -5.626 -6.130 1.00 86.12 78 ARG A N 1
ATOM 576 C CA . ARG A 1 78 ? -2.282 -5.432 -6.861 1.00 86.12 78 ARG A CA 1
ATOM 577 C C . ARG A 1 78 ? -2.537 -3.969 -7.206 1.00 86.12 78 ARG A C 1
ATOM 579 O O . ARG A 1 78 ? -3.011 -3.683 -8.289 1.00 86.12 78 ARG A O 1
ATOM 586 N N . VAL A 1 79 ? -2.253 -3.052 -6.285 1.00 85.31 79 VAL A N 1
ATOM 587 C CA . VAL A 1 79 ? -2.440 -1.610 -6.506 1.00 85.31 79 VAL A CA 1
ATOM 588 C C . VAL A 1 79 ? -1.458 -1.081 -7.554 1.00 85.31 79 VAL A C 1
ATOM 590 O O . VAL A 1 79 ? -1.850 -0.290 -8.404 1.00 85.31 79 VAL A O 1
ATOM 593 N N . LEU A 1 80 ? -0.205 -1.540 -7.529 1.00 84.25 80 LEU A N 1
ATOM 594 C CA . LEU A 1 80 ? 0.829 -1.152 -8.494 1.00 84.25 80 LEU A CA 1
ATOM 595 C C . LEU A 1 80 ? 0.618 -1.755 -9.893 1.00 84.25 80 LEU A C 1
ATOM 597 O O . LEU A 1 80 ? 1.036 -1.143 -10.878 1.00 84.25 80 LEU A O 1
ATOM 601 N N . ASP A 1 81 ? -0.048 -2.907 -9.999 1.00 81.31 81 ASP A N 1
ATOM 602 C CA . ASP A 1 81 ? -0.420 -3.511 -11.285 1.00 81.31 81 ASP A CA 1
ATOM 603 C C . ASP A 1 81 ? -1.408 -2.621 -12.073 1.00 81.31 81 ASP A C 1
ATOM 605 O O . ASP A 1 81 ? -1.449 -2.665 -13.306 1.00 81.31 81 ASP A O 1
ATOM 609 N N . HIS A 1 82 ? -2.167 -1.752 -11.395 1.00 70.75 82 HIS A N 1
ATOM 610 C CA . HIS A 1 82 ? -3.064 -0.802 -12.047 1.00 70.75 82 HIS A CA 1
ATOM 611 C C . HIS A 1 82 ? -2.307 0.444 -12.532 1.00 70.75 82 HIS A C 1
ATOM 613 O O . HIS A 1 82 ? -1.672 1.170 -11.770 1.00 70.75 82 HIS A O 1
ATOM 619 N N . ARG A 1 83 ? -2.362 0.679 -13.852 1.00 54.16 83 ARG A N 1
ATOM 620 C CA . ARG A 1 83 ? -1.704 1.811 -14.532 1.00 54.16 83 ARG A CA 1
ATOM 621 C C . ARG A 1 83 ? -2.417 3.150 -14.355 1.00 54.16 83 ARG A C 1
ATOM 623 O O . ARG A 1 83 ? -1.757 4.174 -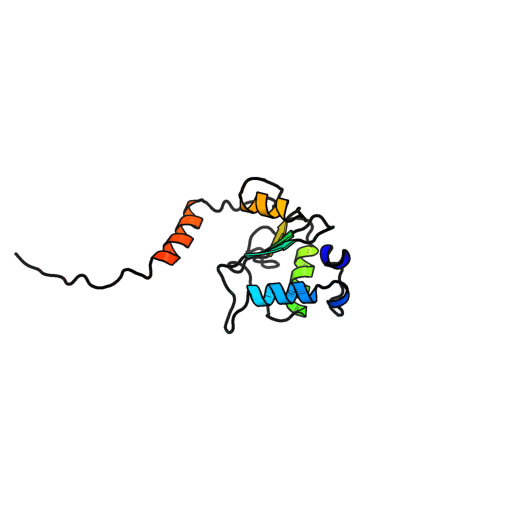14.448 1.00 54.16 83 ARG A O 1
ATOM 630 N N . ALA A 1 84 ? -3.722 3.140 -14.119 1.00 46.59 84 ALA A N 1
ATOM 631 C CA . ALA A 1 84 ? -4.523 4.330 -13.872 1.00 46.59 84 ALA A CA 1
ATOM 632 C C . ALA A 1 84 ? -5.015 4.290 -12.428 1.00 46.59 84 ALA A C 1
ATOM 634 O O . ALA A 1 84 ? -5.218 3.199 -11.889 1.00 46.59 84 ALA A O 1
ATOM 635 N N . ALA A 1 85 ? -5.156 5.470 -11.820 1.00 45.50 85 ALA A N 1
ATOM 636 C CA . ALA A 1 85 ? -5.643 5.658 -10.463 1.00 45.50 85 ALA A CA 1
ATOM 637 C C . ALA A 1 85 ? -6.733 4.630 -10.126 1.00 45.50 85 ALA A C 1
ATOM 639 O O . ALA A 1 85 ? -7.723 4.493 -10.842 1.00 45.50 85 ALA A O 1
ATOM 640 N N . VAL A 1 86 ? -6.541 3.882 -9.040 1.00 45.75 86 VAL A N 1
ATOM 641 C CA . VAL A 1 86 ? -7.684 3.265 -8.375 1.00 45.75 86 VAL A CA 1
ATOM 642 C C . VAL A 1 86 ? -8.511 4.435 -7.871 1.00 45.75 86 VAL A C 1
ATOM 644 O O . VAL A 1 86 ? -8.121 5.143 -6.937 1.00 45.75 86 VAL A O 1
ATOM 647 N N . LEU A 1 87 ? -9.587 4.684 -8.599 1.00 43.91 87 LEU A N 1
ATOM 648 C CA . LEU A 1 87 ? -10.527 5.747 -8.349 1.00 43.91 87 LEU A CA 1
ATOM 649 C C . LEU A 1 87 ? -11.574 5.182 -7.407 1.00 43.91 87 LEU A C 1
ATOM 651 O O . LEU A 1 87 ? -12.129 4.107 -7.617 1.00 43.91 87 LEU A O 1
ATOM 655 N N . ASP A 1 88 ? -11.785 5.948 -6.351 1.00 40.88 88 ASP A N 1
ATOM 656 C CA . ASP A 1 88 ? -12.861 5.796 -5.394 1.00 40.88 88 ASP A CA 1
ATOM 657 C C . ASP A 1 88 ? -12.668 4.648 -4.406 1.00 40.88 88 ASP A C 1
ATOM 659 O O . ASP A 1 88 ? -12.463 3.478 -4.722 1.00 40.88 88 ASP A O 1
ATOM 663 N N . GLY A 1 89 ? -12.765 4.996 -3.123 1.00 44.12 89 GLY A N 1
ATOM 664 C CA . GLY A 1 89 ? -12.593 4.085 -1.996 1.00 44.12 89 GLY A CA 1
ATOM 665 C C . GLY A 1 89 ? -13.644 2.972 -1.890 1.00 44.12 89 GLY A C 1
ATOM 666 O O . GLY A 1 89 ? -13.828 2.453 -0.789 1.00 44.12 89 GLY A O 1
ATOM 667 N N . ASN A 1 90 ? -14.332 2.608 -2.979 1.00 46.75 90 ASN A N 1
ATOM 668 C CA . ASN A 1 90 ? -15.461 1.689 -2.976 1.00 46.75 90 ASN A CA 1
ATOM 669 C C . ASN A 1 90 ? -15.596 0.751 -4.193 1.00 46.75 90 ASN A C 1
ATOM 671 O O . ASN A 1 90 ? -16.607 0.063 -4.285 1.00 46.75 90 ASN A O 1
ATOM 675 N N . ASP A 1 91 ? -14.586 0.611 -5.059 1.00 55.44 91 ASP A N 1
ATOM 676 C CA . ASP A 1 91 ? -14.587 -0.378 -6.165 1.00 55.44 91 ASP A CA 1
ATOM 677 C C . ASP A 1 91 ? -14.610 -1.861 -5.703 1.00 55.44 91 ASP A C 1
ATOM 679 O O . ASP A 1 91 ? -14.539 -2.800 -6.498 1.00 55.44 91 ASP A O 1
ATOM 683 N N . GLY A 1 92 ? -14.655 -2.093 -4.387 1.00 55.59 92 GLY A N 1
ATOM 684 C CA . GLY A 1 92 ? -14.638 -3.402 -3.739 1.00 55.59 92 GLY A CA 1
ATOM 685 C C . GLY A 1 92 ? -13.277 -4.106 -3.765 1.00 55.59 92 GLY A C 1
ATOM 686 O O . GLY A 1 92 ? -12.998 -4.888 -2.853 1.00 55.59 92 GLY A O 1
ATOM 687 N N . ARG A 1 93 ? -12.414 -3.807 -4.745 1.00 55.94 93 ARG A N 1
ATOM 688 C CA . ARG A 1 93 ? -11.139 -4.500 -4.998 1.00 55.94 93 ARG A CA 1
ATOM 689 C C . ARG A 1 93 ? -9.927 -3.807 -4.376 1.00 55.94 93 ARG A C 1
ATOM 691 O O . ARG A 1 93 ? -9.037 -4.500 -3.883 1.00 55.94 93 ARG A O 1
ATOM 698 N N . HIS A 1 94 ? -9.916 -2.477 -4.327 1.00 64.44 94 HIS A N 1
ATOM 699 C CA . HIS A 1 94 ? -8.767 -1.660 -3.924 1.00 64.44 94 HIS A CA 1
ATOM 700 C C . HIS A 1 94 ? -9.157 -0.517 -2.971 1.00 64.44 94 HIS A C 1
ATOM 702 O O . HIS A 1 94 ? -8.455 0.486 -2.864 1.00 64.44 94 HIS A O 1
ATOM 708 N N . ARG A 1 95 ? -10.266 -0.679 -2.235 1.00 71.44 95 ARG A N 1
ATOM 709 C CA . ARG A 1 95 ? -10.803 0.311 -1.283 1.00 71.44 95 ARG A CA 1
ATOM 710 C C . ARG A 1 95 ? -9.710 0.994 -0.457 1.00 71.44 95 ARG A C 1
ATOM 712 O O . ARG A 1 95 ? -8.980 0.332 0.279 1.00 71.44 95 ARG A O 1
ATOM 719 N N . GLY A 1 96 ? -9.634 2.318 -0.568 1.00 76.81 96 GLY A N 1
ATOM 720 C CA . GLY A 1 96 ? -8.712 3.172 0.181 1.00 76.81 96 GLY A CA 1
ATOM 721 C C . GLY A 1 96 ? -7.279 3.231 -0.343 1.00 76.81 96 GLY A C 1
ATOM 722 O O . GLY A 1 96 ? -6.497 4.005 0.204 1.00 76.81 96 GLY A O 1
ATOM 723 N N . TRP A 1 97 ? -6.937 2.491 -1.395 1.00 84.88 97 TRP A N 1
ATOM 724 C CA . TRP A 1 97 ? -5.652 2.604 -2.079 1.00 84.88 97 TRP A CA 1
ATOM 725 C C . TRP A 1 97 ? -5.759 3.510 -3.301 1.00 84.88 97 TRP A C 1
ATOM 727 O O . TRP A 1 97 ? -6.761 3.481 -4.005 1.00 84.88 97 TRP A O 1
ATOM 737 N N . ARG A 1 98 ? -4.723 4.311 -3.559 1.00 81.94 98 ARG A N 1
ATOM 738 C CA . ARG A 1 98 ? -4.611 5.175 -4.745 1.00 81.94 98 ARG A CA 1
ATOM 739 C C . ARG A 1 98 ? -3.182 5.174 -5.273 1.00 81.94 98 ARG A C 1
ATOM 741 O O . ARG A 1 98 ? -2.247 5.029 -4.486 1.00 81.94 98 ARG A O 1
ATOM 748 N N . VAL A 1 99 ? -3.023 5.388 -6.577 1.00 80.38 99 VAL A N 1
ATOM 749 C CA . VAL A 1 99 ? -1.725 5.570 -7.246 1.00 80.38 99 VAL A CA 1
ATOM 750 C C . VAL A 1 99 ? -1.738 6.902 -7.980 1.00 80.38 99 VAL A C 1
ATOM 752 O O . VAL A 1 99 ? -2.731 7.243 -8.618 1.00 80.38 99 VAL A O 1
ATOM 755 N N . ALA A 1 100 ? -0.644 7.642 -7.874 1.00 76.56 100 ALA A N 1
ATOM 756 C CA . ALA A 1 100 ? -0.437 8.924 -8.522 1.00 76.56 100 ALA A CA 1
ATOM 757 C C . ALA A 1 100 ? 0.828 8.908 -9.376 1.00 76.56 100 ALA A C 1
ATOM 759 O O . ALA A 1 100 ? 1.806 8.250 -9.013 1.00 76.56 100 ALA A O 1
ATOM 760 N N . GLU A 1 101 ? 0.812 9.665 -10.472 1.00 74.94 101 GLU A N 1
ATOM 761 C CA . GLU A 1 101 ? 1.944 9.821 -11.388 1.00 74.94 101 GLU A CA 1
ATOM 762 C C . GLU A 1 101 ? 2.933 10.887 -10.880 1.00 74.94 101 GLU A C 1
ATOM 764 O O . GLU A 1 101 ? 3.044 11.988 -11.414 1.00 74.94 101 GLU A O 1
ATOM 769 N N . SER A 1 102 ? 3.632 10.575 -9.791 1.00 73.69 102 SER A N 1
ATOM 770 C CA . SER A 1 102 ? 4.779 11.339 -9.289 1.00 73.69 102 SER A CA 1
ATOM 771 C C . SER A 1 102 ? 5.672 10.407 -8.481 1.00 73.69 102 SER A C 1
ATOM 773 O O . SER A 1 102 ? 5.161 9.601 -7.709 1.00 73.69 102 SER A O 1
ATOM 775 N N . ASP A 1 103 ? 6.992 10.498 -8.623 1.00 72.12 103 ASP A N 1
ATOM 776 C CA . ASP A 1 103 ? 7.962 9.708 -7.852 1.00 72.12 103 ASP A CA 1
ATOM 777 C C . ASP A 1 103 ? 8.962 10.549 -7.059 1.00 72.12 103 ASP A C 1
ATOM 779 O O . ASP A 1 103 ? 9.994 10.043 -6.604 1.00 72.12 103 ASP A O 1
ATOM 783 N N . ASP A 1 104 ? 8.645 11.821 -6.845 1.00 83.50 104 ASP A N 1
ATOM 784 C CA . ASP A 1 104 ? 9.475 12.738 -6.090 1.00 83.50 104 ASP A CA 1
ATOM 785 C C . ASP A 1 104 ? 8.694 13.400 -4.948 1.00 83.50 104 ASP A C 1
ATOM 787 O O . ASP A 1 104 ? 7.492 13.661 -5.013 1.00 83.50 104 ASP A O 1
ATOM 791 N N . VAL A 1 105 ? 9.407 13.674 -3.856 1.00 86.25 105 VAL A N 1
ATOM 792 C CA . VAL A 1 105 ? 8.803 14.244 -2.645 1.00 86.25 105 VAL A CA 1
ATOM 793 C C . VAL A 1 105 ? 8.286 15.660 -2.900 1.00 86.25 105 VAL A C 1
ATOM 795 O O . VAL A 1 105 ? 7.272 16.042 -2.325 1.00 86.25 105 VAL A O 1
ATOM 798 N N . GLN A 1 106 ? 8.934 16.443 -3.768 1.00 84.31 106 GLN A N 1
ATOM 799 C CA . GLN A 1 106 ? 8.489 17.809 -4.045 1.00 84.31 106 GLN A CA 1
ATOM 800 C C . GLN A 1 106 ? 7.175 17.820 -4.832 1.00 84.31 106 GLN A C 1
ATOM 802 O O . GLN A 1 106 ? 6.338 18.687 -4.590 1.00 84.31 106 GLN A O 1
ATOM 807 N N . GLY A 1 107 ? 6.987 16.885 -5.763 1.00 79.75 107 GLY A N 1
ATOM 808 C CA . GLY A 1 107 ? 5.738 16.660 -6.483 1.00 79.75 107 GLY A CA 1
ATOM 809 C C . GLY A 1 107 ? 4.608 16.284 -5.530 1.00 79.75 107 GLY A C 1
ATOM 810 O O . GLY A 1 107 ? 3.557 16.926 -5.542 1.00 79.75 107 GLY A O 1
ATOM 811 N N . LEU A 1 108 ? 4.859 15.337 -4.619 1.00 82.50 108 LEU A N 1
ATOM 812 C CA . LEU A 1 108 ? 3.899 14.983 -3.570 1.00 82.50 108 LEU A CA 1
ATOM 813 C C . LEU A 1 108 ? 3.549 16.183 -2.674 1.00 82.50 108 LEU A C 1
ATOM 815 O O . LEU A 1 108 ? 2.374 16.438 -2.426 1.00 82.50 108 LEU A O 1
ATOM 819 N N . VAL A 1 109 ? 4.540 16.945 -2.204 1.00 86.00 109 VAL A N 1
ATOM 820 C CA . VAL A 1 109 ? 4.305 18.124 -1.352 1.00 86.00 109 VAL A CA 1
ATOM 821 C C . VAL A 1 109 ? 3.482 19.178 -2.088 1.00 86.00 109 VAL A C 1
ATOM 823 O O . VAL A 1 109 ? 2.507 19.681 -1.536 1.00 86.00 109 VAL A O 1
ATOM 826 N N . ARG A 1 110 ? 3.813 19.486 -3.347 1.00 80.25 110 ARG A N 1
ATOM 827 C CA . ARG A 1 110 ? 3.036 20.432 -4.160 1.00 80.25 110 ARG A CA 1
ATOM 828 C C . ARG A 1 110 ? 1.592 19.969 -4.352 1.00 80.25 110 ARG A C 1
ATOM 830 O O . ARG A 1 110 ? 0.693 20.803 -4.291 1.00 80.25 110 ARG A O 1
ATOM 837 N N . HIS A 1 111 ? 1.355 18.666 -4.508 1.00 78.12 111 HIS A N 1
ATOM 838 C CA . HIS A 1 111 ? 0.000 18.119 -4.543 1.00 78.12 111 HIS A CA 1
ATOM 839 C C . HIS A 1 111 ? -0.734 18.282 -3.210 1.00 78.12 111 HIS A C 1
ATOM 841 O O . HIS A 1 111 ? -1.852 18.789 -3.192 1.00 78.12 111 HIS A O 1
ATOM 847 N N . LEU A 1 112 ? -0.105 17.910 -2.092 1.00 80.94 112 LEU A N 1
ATOM 848 C CA . LEU A 1 112 ? -0.708 18.046 -0.761 1.00 80.94 112 LEU A CA 1
ATOM 849 C C . LEU A 1 112 ? -1.026 19.507 -0.410 1.00 80.94 112 LEU A C 1
ATOM 851 O O . LEU A 1 112 ? -1.986 19.767 0.310 1.00 80.94 112 LEU A O 1
ATOM 855 N N . MET A 1 113 ? -0.252 20.454 -0.943 1.00 81.75 113 MET A N 1
ATOM 856 C CA . MET A 1 113 ? -0.500 21.891 -0.806 1.00 81.75 113 MET A CA 1
ATOM 857 C C . MET A 1 113 ? -1.505 22.456 -1.826 1.00 81.75 113 MET A C 1
ATOM 859 O O . MET A 1 113 ? -1.802 23.646 -1.781 1.00 81.75 113 MET A O 1
ATOM 863 N N . GLY A 1 114 ? -2.019 21.644 -2.756 1.00 72.75 114 GLY A N 1
ATOM 864 C CA . GLY A 1 114 ? -2.939 22.091 -3.809 1.00 72.75 114 GLY A CA 1
ATOM 865 C C . GLY A 1 114 ? -2.299 22.993 -4.873 1.00 72.75 114 GLY A C 1
ATOM 866 O O . GLY A 1 114 ? -3.009 23.704 -5.575 1.00 72.75 114 GLY A O 1
ATOM 867 N N . ILE A 1 115 ? -0.966 22.991 -4.984 1.00 67.62 115 ILE A N 1
ATOM 868 C CA . ILE A 1 115 ? -0.187 23.833 -5.910 1.00 67.62 115 ILE A CA 1
ATOM 869 C C . ILE A 1 115 ? -0.061 23.180 -7.289 1.00 67.62 115 ILE A C 1
ATOM 871 O O . ILE A 1 115 ? 0.014 23.870 -8.302 1.00 67.62 115 ILE A O 1
ATOM 875 N N . THR A 1 116 ? -0.022 21.850 -7.348 1.00 57.59 116 THR A N 1
ATOM 876 C CA . THR A 1 116 ? 0.034 21.109 -8.611 1.00 57.59 116 THR A CA 1
ATOM 877 C C . THR A 1 116 ? -1.162 20.196 -8.766 1.00 57.59 116 THR A C 1
ATOM 879 O O . THR A 1 116 ? -1.372 19.297 -7.950 1.00 57.59 116 THR A O 1
ATOM 882 N N . ASP A 1 117 ? -1.827 20.340 -9.906 1.00 48.88 117 ASP A N 1
ATOM 883 C CA . ASP A 1 117 ? -2.800 19.398 -10.454 1.00 48.88 117 ASP A CA 1
ATOM 884 C C . ASP A 1 117 ? -2.079 18.231 -11.148 1.00 48.88 117 ASP A C 1
ATOM 886 O O . ASP A 1 117 ? -2.409 17.831 -12.262 1.00 48.88 117 ASP A O 1
ATOM 890 N N . ALA A 1 118 ? -0.979 17.756 -10.549 1.00 42.81 118 ALA A N 1
ATOM 891 C CA . ALA A 1 118 ? -0.112 16.730 -11.111 1.00 42.81 118 ALA A CA 1
ATOM 892 C C . ALA A 1 118 ? -0.834 15.385 -11.113 1.00 42.81 118 ALA A C 1
ATOM 894 O O . ALA A 1 118 ? -0.459 14.516 -10.346 1.00 42.81 118 ALA A O 1
ATOM 895 N N . ARG A 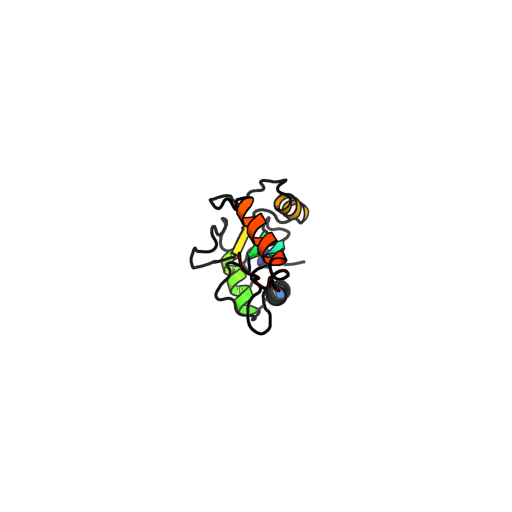1 119 ? -1.900 15.245 -11.911 1.00 46.44 119 ARG A N 1
ATOM 896 C CA . ARG A 1 119 ? -2.562 14.004 -12.318 1.00 46.44 119 ARG A CA 1
ATOM 897 C C . ARG A 1 119 ? -2.514 12.905 -11.246 1.00 46.44 119 ARG A C 1
ATOM 899 O O . ARG A 1 119 ? -2.271 11.736 -11.530 1.00 46.44 119 ARG A O 1
ATOM 906 N N . PHE A 1 120 ? -2.836 13.272 -10.004 1.00 47.81 120 PHE A N 1
ATOM 907 C CA . PHE A 1 120 ? -3.475 12.381 -9.045 1.00 47.81 120 PHE A CA 1
ATOM 908 C C . PHE A 1 120 ? -4.883 12.245 -9.604 1.00 47.81 120 PHE A C 1
ATOM 910 O O . PHE A 1 120 ? -5.751 12.971 -9.141 1.00 47.81 120 PHE A O 1
ATOM 917 N N . ALA A 1 121 ? -5.032 11.505 -10.713 1.00 36.94 121 ALA A N 1
ATOM 918 C CA . ALA A 1 121 ? -6.121 11.671 -11.670 1.00 36.94 121 ALA A CA 1
ATOM 919 C C . ALA A 1 121 ? -7.434 12.018 -10.962 1.00 36.94 121 ALA A C 1
ATOM 921 O O . ALA A 1 121 ? -7.982 11.198 -10.225 1.00 36.94 121 ALA A O 1
ATOM 922 N N . ASP A 1 122 ? -7.893 13.258 -11.146 1.00 34.94 122 ASP A N 1
ATOM 923 C CA . ASP A 1 122 ? -9.285 13.563 -10.897 1.00 34.94 122 ASP A CA 1
ATOM 924 C C . ASP A 1 122 ? -10.080 12.650 -11.827 1.00 34.94 122 ASP A C 1
ATOM 926 O O . ASP A 1 122 ? -9.945 12.674 -13.052 1.00 34.94 122 ASP A O 1
ATOM 930 N N . SER A 1 123 ? -10.848 11.759 -11.232 1.00 36.59 123 SER A N 1
ATOM 931 C CA . SER A 1 123 ? -12.111 11.346 -11.821 1.00 36.59 123 SER A CA 1
ATOM 932 C C . SER A 1 123 ? -13.091 11.119 -10.680 1.00 36.59 123 SER A C 1
ATOM 934 O O . SER A 1 123 ? -13.570 10.016 -10.465 1.00 36.59 123 SER A O 1
ATOM 936 N N . GLY A 1 124 ? -13.388 12.195 -9.943 1.00 33.34 124 GLY A N 1
ATOM 937 C CA . GLY A 1 124 ? -14.735 12.340 -9.399 1.00 33.34 124 GLY A CA 1
ATOM 938 C C . GLY A 1 124 ? -14.939 12.145 -7.901 1.00 33.34 124 GLY A C 1
ATOM 939 O O . GLY A 1 124 ? -15.935 11.548 -7.523 1.00 33.34 124 GLY A O 1
ATOM 940 N N . VAL A 1 125 ? -14.133 12.755 -7.027 1.00 35.62 125 VAL A N 1
ATOM 941 C CA . VAL A 1 125 ? -14.650 13.156 -5.701 1.00 35.62 125 VAL A CA 1
ATOM 942 C C . VAL A 1 125 ? -14.089 14.522 -5.323 1.00 35.62 125 VAL A C 1
ATOM 944 O O . VAL A 1 125 ? -12.987 14.643 -4.788 1.00 35.62 125 VAL A O 1
ATOM 947 N N . ARG A 1 126 ? -14.888 15.574 -5.542 1.00 36.00 126 ARG A N 1
ATOM 948 C CA . ARG A 1 126 ? -14.702 16.842 -4.829 1.00 36.00 126 ARG A CA 1
ATOM 949 C C . ARG A 1 126 ? -14.931 16.573 -3.344 1.00 36.00 126 ARG A C 1
ATOM 951 O O . ARG A 1 126 ? -16.079 16.537 -2.916 1.00 36.00 126 ARG A O 1
ATOM 958 N N . GLN A 1 127 ? -13.873 16.443 -2.546 1.00 44.72 127 GLN A N 1
ATOM 959 C CA . GLN A 1 127 ? -14.025 16.723 -1.120 1.00 44.72 127 GLN A CA 1
ATOM 960 C C . GLN A 1 127 ? -14.220 18.226 -0.973 1.00 44.72 127 GLN A C 1
ATOM 962 O O . GLN A 1 127 ? -13.318 19.032 -1.213 1.00 44.72 127 GLN A O 1
ATOM 967 N N . THR A 1 128 ? -15.446 18.619 -0.659 1.00 38.50 128 THR A N 1
ATOM 968 C CA . THR A 1 128 ? -15.795 20.026 -0.494 1.00 38.50 128 THR A CA 1
ATOM 969 C C . THR A 1 128 ? -15.154 20.561 0.787 1.00 38.50 128 THR A C 1
ATOM 971 O O . THR A 1 128 ? -15.024 19.862 1.790 1.00 38.50 128 THR A O 1
ATOM 974 N N . LYS A 1 129 ? -14.753 21.837 0.782 1.00 38.44 129 LYS A N 1
ATOM 975 C CA . LYS A 1 129 ? -14.133 22.542 1.925 1.00 38.44 129 LYS A CA 1
ATOM 976 C C . LYS A 1 129 ? -14.957 22.423 3.229 1.00 38.44 129 LYS A C 1
ATOM 978 O O . LYS A 1 129 ? -14.413 22.543 4.325 1.00 38.44 129 LYS A O 1
ATOM 983 N N . SER A 1 130 ? -16.258 22.151 3.109 1.00 40.00 130 SER A N 1
ATOM 984 C CA . SER A 1 130 ? -17.199 21.828 4.189 1.00 40.00 130 SER A CA 1
ATOM 985 C C . SER A 1 130 ? -16.940 20.483 4.881 1.00 40.00 130 SER A C 1
ATOM 987 O O . SER A 1 130 ? -17.118 20.398 6.092 1.00 40.00 130 SER A O 1
ATOM 989 N N . GLU A 1 131 ? -16.479 19.452 4.170 1.00 48.38 131 GLU A N 1
ATOM 990 C CA . GLU A 1 131 ? -16.190 18.125 4.742 1.00 48.38 131 GLU A CA 1
ATOM 991 C C . GLU A 1 131 ? -14.886 18.129 5.548 1.00 48.38 131 GLU A C 1
ATOM 993 O O . GLU A 1 131 ? -14.833 17.575 6.646 1.00 48.38 131 GLU A O 1
ATOM 998 N N . MET A 1 132 ? -13.871 18.861 5.070 1.00 44.47 132 MET A N 1
ATOM 999 C CA . MET A 1 132 ? -12.641 19.111 5.834 1.00 44.47 132 MET A CA 1
ATOM 1000 C C . MET A 1 132 ? -12.912 19.894 7.125 1.00 44.47 132 MET A C 1
ATOM 1002 O O . MET A 1 132 ? -12.355 19.570 8.173 1.00 44.47 132 MET A O 1
ATOM 1006 N N . ARG A 1 133 ? -13.805 20.895 7.085 1.00 47.72 133 ARG A N 1
ATOM 1007 C CA . ARG A 1 133 ? -14.225 21.623 8.294 1.00 47.72 133 ARG A CA 1
ATOM 1008 C C . ARG A 1 133 ? -14.958 20.718 9.286 1.00 47.72 133 ARG A C 1
ATOM 1010 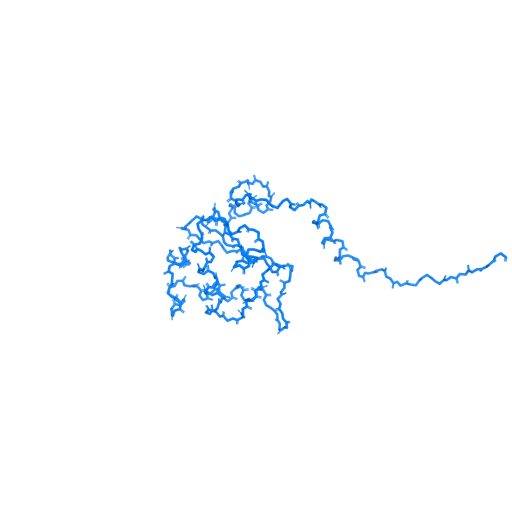O O . ARG A 1 133 ? -14.743 20.855 10.486 1.00 47.72 133 ARG A O 1
ATOM 1017 N N . ARG A 1 134 ? -15.765 19.768 8.809 1.00 46.94 134 ARG A N 1
ATOM 1018 C CA . ARG A 1 134 ? -16.516 18.833 9.663 1.00 46.94 134 ARG A CA 1
ATOM 1019 C C . ARG A 1 134 ? -15.587 17.911 10.462 1.00 46.94 134 ARG A C 1
ATOM 1021 O O . ARG A 1 134 ? -15.728 17.833 11.677 1.00 46.94 134 ARG A O 1
ATOM 1028 N N . GLY A 1 135 ? -14.559 17.351 9.819 1.00 43.94 135 GLY A N 1
ATOM 1029 C CA . GLY A 1 135 ? -13.544 16.533 10.499 1.00 43.94 135 GLY A CA 1
ATOM 1030 C C . GLY A 1 135 ? -12.706 17.301 11.531 1.00 43.94 135 GLY A C 1
ATOM 1031 O O . GLY A 1 135 ? -12.298 16.730 12.536 1.00 43.94 135 GLY A O 1
ATOM 1032 N N . LEU A 1 136 ? -12.491 18.607 11.329 1.00 41.00 136 LEU A N 1
ATOM 1033 C CA . LEU A 1 136 ? -11.793 19.461 12.299 1.00 41.00 136 LEU A CA 1
ATOM 1034 C C . LEU A 1 136 ? -12.690 19.864 13.488 1.00 41.00 136 LEU A C 1
ATOM 1036 O O . LEU A 1 136 ? -12.194 20.073 14.591 1.00 41.00 136 LEU A O 1
ATOM 1040 N N . THR A 1 137 ? -14.010 19.935 13.282 1.00 48.59 137 THR A N 1
ATOM 1041 C CA . THR A 1 137 ? -14.984 20.293 14.332 1.00 48.59 137 THR A CA 1
ATOM 1042 C C . THR A 1 137 ? -15.260 19.112 15.272 1.00 48.59 137 THR A C 1
ATOM 1044 O O . THR A 1 137 ? -15.414 19.304 16.475 1.00 48.59 137 THR A O 1
ATOM 1047 N N . GLU A 1 138 ? -15.237 17.877 14.760 1.00 48.84 138 GLU A N 1
ATOM 1048 C CA . GLU A 1 138 ? -15.414 16.656 15.568 1.00 48.84 138 GLU A CA 1
ATOM 1049 C C . GLU A 1 138 ? -14.250 16.397 16.540 1.00 48.84 138 GLU A C 1
ATOM 1051 O O . GLU A 1 138 ? -14.446 15.785 17.587 1.00 48.84 138 GLU A O 1
ATOM 1056 N N . ILE A 1 139 ? -13.058 16.935 16.258 1.00 48.38 139 ILE A N 1
ATOM 1057 C CA . ILE A 1 139 ? -11.902 16.876 17.168 1.00 48.38 139 ILE A CA 1
ATOM 1058 C C . ILE A 1 139 ? -12.029 17.914 18.305 1.00 48.38 139 ILE A C 1
ATOM 1060 O O . ILE A 1 139 ? -11.483 17.709 19.385 1.00 48.38 139 ILE A O 1
ATOM 1064 N N . GLY A 1 140 ? -12.785 19.002 18.102 1.00 39.72 140 GLY A N 1
ATOM 1065 C CA . GLY A 1 140 ? -13.008 20.056 19.106 1.00 39.72 140 GLY A CA 1
ATOM 1066 C C . GLY A 1 140 ? -14.275 19.899 19.961 1.00 39.72 140 GLY A C 1
ATOM 1067 O O . GLY A 1 140 ? -14.408 20.570 20.981 1.00 39.72 140 GLY A O 1
ATOM 1068 N N . GLY A 1 141 ? -15.212 19.027 19.571 1.00 38.16 141 GLY A N 1
ATOM 1069 C CA . GLY A 1 141 ? -16.550 18.936 20.177 1.00 38.16 141 GLY A CA 1
ATOM 1070 C C . GLY A 1 141 ? -16.657 18.163 21.498 1.00 38.16 141 GLY A C 1
ATOM 1071 O O . GLY A 1 141 ? -17.696 18.227 22.147 1.00 38.16 141 GLY A O 1
ATOM 1072 N N . ALA A 1 142 ? -15.612 17.453 21.933 1.00 46.38 142 ALA A N 1
ATOM 1073 C CA . ALA A 1 142 ? -15.662 16.639 23.156 1.00 46.38 142 ALA A CA 1
ATOM 1074 C C . ALA A 1 142 ? -15.461 17.435 24.467 1.00 46.38 142 ALA A C 1
ATOM 1076 O O . ALA A 1 142 ? -15.451 16.840 25.540 1.00 46.38 142 ALA A O 1
ATOM 1077 N N . ALA A 1 143 ? -15.296 18.763 24.404 1.00 48.25 143 ALA A N 1
ATOM 1078 C CA . ALA A 1 143 ? -14.936 19.588 25.563 1.00 48.25 143 ALA A CA 1
ATOM 1079 C C . ALA A 1 143 ? -16.082 20.426 26.164 1.00 48.25 143 ALA A C 1
ATOM 1081 O O . ALA A 1 143 ? -15.826 21.179 27.098 1.00 48.25 143 ALA A O 1
ATOM 1082 N N . ASN A 1 144 ? -17.328 20.336 25.677 1.00 45.88 144 ASN A N 1
ATOM 1083 C CA . ASN A 1 144 ? -18.400 21.172 26.233 1.00 45.88 144 ASN A CA 1
ATOM 1084 C C . ASN A 1 144 ? -19.767 20.477 26.302 1.00 45.88 144 ASN A C 1
ATOM 1086 O O . ASN A 1 144 ? -20.669 20.745 25.513 1.00 45.88 144 ASN A O 1
ATOM 1090 N N . SER A 1 145 ? -19.938 19.599 27.286 1.00 47.09 145 SER A N 1
ATOM 1091 C CA . SER A 1 145 ? -21.265 19.218 27.777 1.00 47.09 145 SER A CA 1
ATOM 1092 C C . SER A 1 145 ? -21.206 19.016 29.291 1.00 47.09 145 SER A C 1
ATOM 1094 O O . SER A 1 145 ? -21.156 17.892 29.786 1.00 47.09 145 SER A O 1
ATOM 1096 N N . GLY A 1 146 ? -21.159 20.128 30.024 1.00 42.28 146 GLY A N 1
ATOM 1097 C CA . GLY A 1 146 ? -21.200 20.153 31.481 1.00 42.28 146 GLY A CA 1
ATOM 1098 C C . GLY A 1 146 ? -22.087 21.282 31.996 1.00 42.28 146 GLY A C 1
ATOM 1099 O O . GLY A 1 146 ? -21.606 22.384 32.207 1.00 42.28 146 GLY A O 1
ATOM 1100 N N . GLY A 1 147 ? -23.367 20.968 32.212 1.00 44.75 147 GLY A N 1
ATOM 1101 C CA . GLY A 1 147 ? -24.189 21.544 33.283 1.00 44.75 147 GLY A CA 1
ATOM 1102 C C . GLY A 1 147 ? -24.746 22.959 33.102 1.00 44.75 147 GLY A C 1
ATOM 1103 O O . GLY A 1 147 ? -24.164 23.922 33.583 1.00 44.75 147 GLY A O 1
ATOM 1104 N N . GLY A 1 148 ? -25.957 23.067 32.549 1.00 36.78 148 GLY A N 1
ATOM 1105 C CA . GLY A 1 148 ? -26.848 24.211 32.764 1.00 36.78 148 GLY A CA 1
ATOM 1106 C C . GLY A 1 148 ? -28.096 23.745 33.509 1.00 36.78 148 GLY A C 1
ATOM 1107 O O . GLY A 1 148 ? -29.011 23.207 32.891 1.00 36.78 148 GLY A O 1
ATOM 1108 N N . LEU A 1 149 ? -28.093 23.885 34.836 1.00 46.25 149 LEU A N 1
ATOM 1109 C CA . LEU A 1 149 ? -29.244 23.627 35.702 1.00 46.25 149 LEU A CA 1
ATOM 1110 C C . LEU A 1 149 ? -30.355 24.637 35.392 1.00 46.25 149 LEU A C 1
ATOM 1112 O O . LEU A 1 149 ? -30.114 25.841 35.343 1.00 46.25 149 LEU A O 1
ATOM 1116 N N . GLY A 1 150 ? -31.565 24.121 35.185 1.00 44.47 150 GLY A N 1
ATOM 1117 C CA . GLY A 1 150 ? -32.771 24.918 35.015 1.00 44.47 150 GLY A CA 1
ATOM 1118 C C . GLY A 1 150 ? -33.220 25.574 36.320 1.00 44.47 150 GLY A C 1
ATOM 1119 O O . GLY A 1 150 ? -33.185 24.958 37.384 1.00 44.47 150 GLY A O 1
ATOM 1120 N N . GLY A 1 151 ? -33.698 26.810 36.204 1.00 39.19 151 GLY A N 1
ATOM 1121 C CA . GLY A 1 151 ? -34.521 27.480 37.202 1.00 39.19 151 GLY A CA 1
ATOM 1122 C C . GLY A 1 151 ? -35.726 28.108 36.506 1.00 39.19 151 GLY A C 1
ATOM 1123 O O . GLY A 1 151 ? -35.562 29.051 35.736 1.00 39.19 151 GLY A O 1
ATOM 1124 N N . GLY A 1 152 ? -36.917 27.547 36.750 1.00 40.38 152 GLY A N 1
ATOM 1125 C CA . GLY A 1 152 ? -38.191 28.274 36.647 1.00 40.38 152 GLY A CA 1
ATOM 1126 C C . GLY A 1 152 ? -38.284 29.314 37.772 1.00 40.38 152 GLY A C 1
ATOM 1127 O O . GLY A 1 152 ? -37.366 29.436 38.574 1.00 40.38 152 GLY A O 1
ATOM 1128 N N . LEU A 1 153 ? -39.334 30.098 37.944 1.00 42.41 153 LEU A N 1
ATOM 1129 C CA . LEU A 1 153 ? -40.670 30.185 37.372 1.00 42.41 153 LEU A CA 1
ATOM 1130 C C . LEU A 1 153 ? -41.099 31.646 37.643 1.00 42.41 153 LEU A C 1
ATOM 1132 O O . LEU A 1 153 ? -40.606 32.258 38.595 1.00 42.41 153 LEU A O 1
ATOM 1136 N N . VAL A 1 154 ? -41.983 32.186 36.808 1.00 43.25 154 VAL A N 1
ATOM 1137 C CA . VAL A 1 154 ? -42.840 33.336 37.151 1.00 43.25 154 VAL A CA 1
ATOM 1138 C C . VAL A 1 154 ? -43.819 32.984 38.266 1.00 43.25 154 VAL A C 1
ATOM 1140 O O . VAL A 1 154 ? -44.166 31.785 38.375 1.00 43.25 154 VAL A O 1
#

Foldseek 3Di:
DFDPCLLQLNDDLVCCPVRVLLVVLQVVLVQFDDPPGGDQQDWDWDQSAPNQKIKIAHNVLDDDADSDSSSSSVLSSVQSNDPAWPPALPPVNNRRMTMFRHRDPVVVVCVVVVNDPRPSPDDDDPPDPVNVVVVVVVVVPPPDDDDDDDDDDD

Radius of gyration: 19.76 Å; chains: 1; bounding box: 59×48×52 Å

Secondary structure (DSSP, 8-state):
---HHHHTT---SS-STTTTHHHHHHHHHHHHEETTEE-TT-EEEEEETTTTEEEEEETTT--S--S-HHHHHHHHHHHHH-SS---STTSSSSTTEEEES--SHHHHHHHHTT-----S--SS----HHHHHHHHHHHHGGG-----------